Protein AF-A0ABD0N864-F1 (afdb_monomer_lite)

Structure (mmCIF, N/CA/C/O backbone):
data_AF-A0ABD0N864-F1
#
_entry.id   AF-A0ABD0N864-F1
#
loop_
_atom_site.group_PDB
_atom_site.id
_atom_site.type_symbol
_atom_site.label_atom_id
_atom_site.label_alt_id
_atom_site.label_comp_id
_atom_site.label_asym_id
_atom_site.label_entity_id
_atom_site.label_seq_id
_atom_site.pdbx_PDB_ins_code
_atom_site.Cartn_x
_atom_site.Cartn_y
_atom_site.Cartn_z
_atom_site.occupancy
_atom_site.B_iso_or_equiv
_atom_site.auth_seq_id
_atom_site.auth_comp_id
_atom_site.auth_asym_id
_atom_site.auth_atom_id
_atom_site.pdbx_PDB_model_num
ATOM 1 N N . ARG A 1 1 ? 34.591 35.516 -6.813 1.00 43.06 1 ARG A N 1
ATOM 2 C CA . ARG A 1 1 ? 34.889 35.624 -5.366 1.00 43.06 1 ARG A CA 1
ATOM 3 C C . ARG A 1 1 ? 33.619 36.170 -4.726 1.00 43.06 1 ARG A C 1
ATOM 5 O O . ARG A 1 1 ? 33.295 37.319 -4.969 1.00 43.06 1 ARG A O 1
ATOM 12 N N . LEU A 1 2 ? 32.824 35.272 -4.141 1.00 42.16 2 LEU A N 1
ATOM 13 C CA . LEU A 1 2 ? 31.471 35.518 -3.631 1.00 42.16 2 LEU A CA 1
ATOM 14 C C . LEU A 1 2 ? 31.560 36.297 -2.317 1.00 42.16 2 LEU A C 1
ATOM 16 O O . LEU A 1 2 ? 32.287 35.854 -1.431 1.00 42.16 2 LEU A O 1
ATOM 20 N N . ASP A 1 3 ? 30.813 37.390 -2.186 1.00 44.81 3 ASP A N 1
ATOM 21 C CA . ASP A 1 3 ? 30.542 38.006 -0.888 1.00 44.81 3 ASP A CA 1
ATOM 22 C C . ASP A 1 3 ? 29.053 37.826 -0.564 1.00 44.81 3 ASP A C 1
ATOM 24 O O . ASP A 1 3 ? 28.181 38.110 -1.386 1.00 44.81 3 ASP A O 1
ATOM 28 N N . ARG A 1 4 ? 28.791 37.224 0.601 1.00 61.31 4 ARG A N 1
ATOM 29 C CA . ARG A 1 4 ? 27.465 36.914 1.148 1.00 61.31 4 ARG A CA 1
ATOM 30 C C . ARG A 1 4 ? 26.978 38.143 1.902 1.00 61.31 4 ARG A C 1
ATOM 32 O O . ARG A 1 4 ? 27.583 38.489 2.910 1.00 61.31 4 ARG A O 1
ATOM 39 N N . THR A 1 5 ? 25.822 38.688 1.544 1.00 53.03 5 THR A N 1
ATOM 40 C CA . THR A 1 5 ? 25.063 39.566 2.447 1.00 53.03 5 THR A CA 1
ATOM 41 C C . THR A 1 5 ? 23.567 39.267 2.379 1.00 53.03 5 THR A C 1
ATOM 43 O O . THR A 1 5 ? 23.036 38.840 1.359 1.00 53.03 5 THR A O 1
ATOM 46 N N . ALA A 1 6 ? 22.949 39.367 3.554 1.00 48.75 6 ALA A N 1
ATOM 47 C CA . ALA A 1 6 ? 21.734 38.699 4.005 1.00 48.75 6 ALA A CA 1
ATOM 48 C C . ALA A 1 6 ? 20.445 39.044 3.240 1.00 48.75 6 ALA A C 1
ATOM 50 O O . ALA A 1 6 ? 20.205 40.194 2.880 1.00 48.75 6 ALA A O 1
ATOM 51 N N . SER A 1 7 ? 19.570 38.045 3.093 1.00 55.12 7 SER A N 1
ATOM 52 C CA . SER A 1 7 ? 18.160 38.236 2.732 1.00 55.12 7 SER A CA 1
ATOM 53 C C . SER A 1 7 ? 17.322 38.596 3.972 1.00 55.12 7 SER A C 1
ATOM 55 O O . SER A 1 7 ? 17.656 38.153 5.074 1.00 55.12 7 SER A O 1
ATOM 57 N N . PRO A 1 8 ? 16.258 39.407 3.814 1.00 51.16 8 PRO A N 1
ATOM 58 C CA . PRO A 1 8 ? 15.525 40.011 4.922 1.00 51.16 8 PRO A CA 1
ATOM 59 C C . PRO A 1 8 ? 14.712 38.985 5.720 1.00 51.16 8 PRO A C 1
ATOM 61 O O . PRO A 1 8 ? 14.124 38.057 5.167 1.00 51.16 8 PRO A O 1
ATOM 64 N N . SER A 1 9 ? 14.691 39.181 7.037 1.00 52.72 9 SER A N 1
ATOM 65 C CA . SER A 1 9 ? 13.975 38.374 8.021 1.00 52.72 9 SER A CA 1
ATOM 66 C C . SER A 1 9 ? 12.476 38.320 7.725 1.00 52.72 9 SER A C 1
ATOM 68 O O . SER A 1 9 ? 11.830 39.358 7.579 1.00 52.72 9 SER A O 1
ATOM 70 N N . ILE A 1 10 ? 11.924 37.106 7.674 1.00 60.47 10 ILE A N 1
ATOM 71 C CA . ILE A 1 10 ? 10.482 36.872 7.582 1.00 60.47 10 ILE A CA 1
ATOM 72 C C . ILE A 1 10 ? 9.805 37.437 8.836 1.00 60.47 10 ILE A C 1
ATOM 74 O O . ILE A 1 10 ? 10.177 37.124 9.966 1.00 60.47 10 ILE A O 1
ATOM 78 N N . SER A 1 11 ? 8.828 38.303 8.590 1.00 52.41 11 SER A N 1
ATOM 79 C CA . SER A 1 11 ? 7.932 38.946 9.545 1.00 52.41 11 SER A CA 1
ATOM 80 C C . SER A 1 11 ? 7.319 37.964 10.548 1.00 52.41 11 SER A C 1
ATOM 82 O O . SER A 1 11 ? 6.779 36.930 10.155 1.00 52.41 11 SER A O 1
ATOM 84 N N . SER A 1 12 ? 7.361 38.338 11.828 1.00 60.62 12 SER A N 1
ATOM 85 C CA . SER A 1 12 ? 6.683 37.689 12.949 1.00 60.62 12 SER A CA 1
ATOM 86 C C . SER A 1 12 ? 5.210 37.421 12.638 1.00 60.62 12 SER A C 1
ATOM 88 O O . SER A 1 12 ? 4.446 38.358 12.413 1.00 60.62 12 SER A O 1
ATOM 90 N N . ILE A 1 13 ? 4.811 36.151 12.648 1.00 65.00 13 ILE A N 1
ATOM 91 C CA . ILE A 1 13 ? 3.399 35.767 12.675 1.00 65.00 13 ILE A CA 1
ATOM 92 C C . ILE A 1 13 ? 2.990 35.543 14.131 1.00 65.00 13 ILE A C 1
ATOM 94 O O . ILE A 1 13 ? 3.539 34.687 14.827 1.00 65.00 13 ILE A O 1
ATOM 98 N N . ASP A 1 14 ? 2.069 36.382 14.595 1.00 52.41 14 ASP A N 1
ATOM 99 C CA . ASP A 1 14 ? 1.457 36.304 15.916 1.00 52.41 14 ASP A CA 1
ATOM 100 C C . ASP A 1 14 ? 0.835 34.916 16.115 1.00 52.41 14 ASP A C 1
ATOM 102 O O . ASP A 1 14 ? 0.061 34.432 15.285 1.00 52.41 14 ASP A O 1
ATOM 106 N N . SER A 1 15 ? 1.205 34.254 17.212 1.00 54.75 15 SER A N 1
ATOM 107 C CA . SER A 1 15 ? 0.664 32.950 17.590 1.00 54.75 15 SER A CA 1
ATOM 108 C C . SER A 1 15 ? -0.761 33.128 18.103 1.00 54.75 15 SER A C 1
ATOM 110 O O . SER A 1 15 ? -0.993 33.256 19.305 1.00 54.75 15 SER A O 1
ATOM 112 N N . ALA A 1 16 ? -1.725 33.140 17.184 1.00 52.38 16 ALA A N 1
ATOM 113 C CA . ALA A 1 16 ? -3.124 32.985 17.534 1.00 52.38 16 ALA A CA 1
ATOM 114 C C . ALA A 1 16 ? -3.330 31.582 18.127 1.00 52.38 16 ALA A C 1
ATOM 116 O O . ALA A 1 16 ? -3.004 30.557 17.531 1.00 52.38 16 ALA A O 1
ATOM 117 N N . ASN A 1 17 ? -3.809 31.578 19.365 1.00 54.75 17 ASN A N 1
ATOM 118 C CA . ASN A 1 17 ? -4.131 30.427 20.189 1.00 54.75 17 ASN A CA 1
ATOM 119 C C . ASN A 1 17 ? -5.216 29.558 19.526 1.00 54.75 17 ASN A C 1
ATOM 121 O O . ASN A 1 17 ? -6.405 29.755 19.772 1.00 54.75 17 ASN A O 1
ATOM 125 N N . GLU A 1 18 ? -4.801 28.581 18.719 1.00 58.91 18 GLU A N 1
ATOM 126 C CA . GLU A 1 18 ? -5.666 27.478 18.303 1.00 58.91 18 GLU A CA 1
ATOM 127 C C . GLU A 1 18 ? -6.035 26.646 19.546 1.00 58.91 18 GLU A C 1
ATOM 129 O O . GLU A 1 18 ? -5.141 26.240 20.306 1.00 58.91 18 GLU A O 1
ATOM 134 N N . PRO A 1 19 ? -7.330 26.390 19.814 1.00 46.88 19 PRO A N 1
ATOM 135 C CA . PRO A 1 19 ? -7.744 25.592 20.954 1.00 46.88 19 PRO A CA 1
ATOM 136 C C . PRO A 1 19 ? -7.160 24.187 20.805 1.00 46.88 19 PRO A C 1
ATOM 138 O O . PRO A 1 19 ? -7.519 23.430 19.908 1.00 46.88 19 PRO A O 1
ATOM 141 N N . ARG A 1 20 ? -6.227 23.849 21.699 1.00 61.47 20 ARG A N 1
ATOM 142 C CA . ARG A 1 20 ? -5.630 22.518 21.800 1.00 61.47 20 ARG A CA 1
ATOM 143 C C . ARG A 1 20 ? -6.746 21.496 21.989 1.00 61.47 20 ARG A C 1
ATOM 145 O O . ARG A 1 20 ? -7.269 21.366 23.098 1.00 61.47 20 ARG A O 1
ATOM 152 N N . GLU A 1 21 ? -7.099 20.769 20.930 1.00 63.69 21 GLU A N 1
ATOM 153 C CA . GLU A 1 21 ? -7.948 19.591 21.057 1.00 63.69 21 GLU A CA 1
ATOM 154 C C . GLU A 1 21 ? -7.330 18.686 22.126 1.00 63.69 21 GLU A C 1
ATOM 156 O O . GLU A 1 21 ? -6.159 18.295 22.059 1.00 63.69 21 GLU A O 1
ATOM 161 N N . ARG A 1 22 ? -8.101 18.419 23.183 1.00 60.38 22 ARG A N 1
ATOM 162 C CA . ARG A 1 22 ? -7.712 17.497 24.247 1.00 60.38 22 ARG A CA 1
ATOM 163 C C . ARG A 1 22 ? -7.521 16.128 23.605 1.00 60.38 22 ARG A C 1
ATOM 165 O O . ARG A 1 22 ? -8.496 15.432 23.348 1.00 60.38 22 ARG A O 1
ATOM 172 N N . SER A 1 23 ? -6.263 15.766 23.363 1.00 59.69 23 SER A N 1
ATOM 173 C CA . SER A 1 23 ? -5.843 14.444 22.903 1.00 59.69 23 SER A CA 1
ATOM 174 C C . SER A 1 23 ? -6.272 13.399 23.938 1.00 59.69 23 SER A C 1
ATOM 176 O O . SER A 1 23 ? -5.575 13.123 24.917 1.00 59.69 23 SER A O 1
ATOM 178 N N . GLY A 1 24 ? -7.489 12.880 23.782 1.00 60.22 24 GLY A N 1
ATOM 179 C CA . GLY A 1 24 ? -7.952 11.707 24.503 1.00 60.22 24 GLY A CA 1
ATOM 180 C C . GLY A 1 24 ? -7.062 10.547 24.093 1.00 60.22 24 GLY A C 1
ATOM 181 O O . GLY A 1 24 ? -7.009 10.263 22.906 1.00 60.22 24 GLY A O 1
ATOM 182 N N . ARG A 1 25 ? -6.321 9.969 25.057 1.00 66.00 25 ARG A N 1
ATOM 183 C CA . ARG A 1 25 ? -5.410 8.806 24.919 1.00 66.00 25 ARG A CA 1
ATOM 184 C C . ARG A 1 25 ? -5.018 8.549 23.456 1.00 66.00 25 ARG A C 1
ATOM 186 O O . ARG A 1 25 ? -5.532 7.635 22.824 1.00 66.00 25 ARG A O 1
ATOM 193 N N . GLY A 1 26 ? -4.198 9.465 22.936 1.00 65.94 26 GLY A N 1
ATOM 194 C CA . GLY A 1 26 ? -4.107 9.750 21.508 1.00 65.94 26 GLY A CA 1
ATOM 195 C C . GLY A 1 26 ? -3.644 8.561 20.684 1.00 65.94 26 GLY A C 1
ATOM 196 O O . GLY A 1 26 ? -2.477 8.174 20.742 1.00 65.94 26 GLY A O 1
ATOM 197 N N . GLU A 1 27 ? -4.551 8.020 19.879 1.00 79.44 27 GLU A N 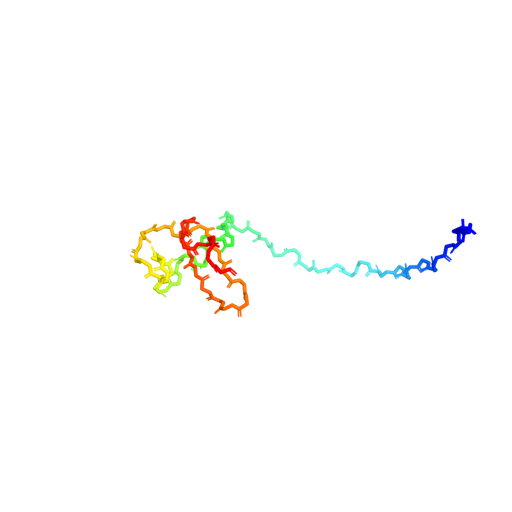1
ATOM 198 C CA . GLU A 1 27 ? -4.178 7.179 18.752 1.00 79.44 27 GLU A CA 1
ATOM 199 C C . GLU A 1 27 ? -3.207 7.958 17.861 1.00 79.44 27 GLU A C 1
ATOM 201 O O . GLU A 1 27 ? -3.429 9.132 17.542 1.00 79.44 27 GLU A O 1
ATOM 206 N N . SER A 1 28 ? -2.103 7.317 17.473 1.00 90.69 28 SER A N 1
ATOM 207 C CA . SER A 1 28 ? -1.162 7.954 16.556 1.00 90.69 28 SER A CA 1
ATOM 208 C C . SER A 1 28 ? -1.853 8.256 15.221 1.00 90.69 28 SER A C 1
ATOM 210 O O . SER A 1 28 ? -2.782 7.559 14.813 1.00 90.69 28 SER A O 1
ATOM 212 N N . ILE A 1 29 ? -1.383 9.281 14.505 1.00 90.19 29 ILE A N 1
ATOM 213 C CA . ILE A 1 29 ? -1.888 9.589 13.156 1.00 90.19 29 ILE A CA 1
ATOM 214 C C . ILE A 1 29 ? -1.785 8.352 12.255 1.00 90.19 29 ILE A C 1
ATOM 216 O O . ILE A 1 29 ? -2.718 8.050 11.519 1.00 90.19 29 ILE A O 1
ATOM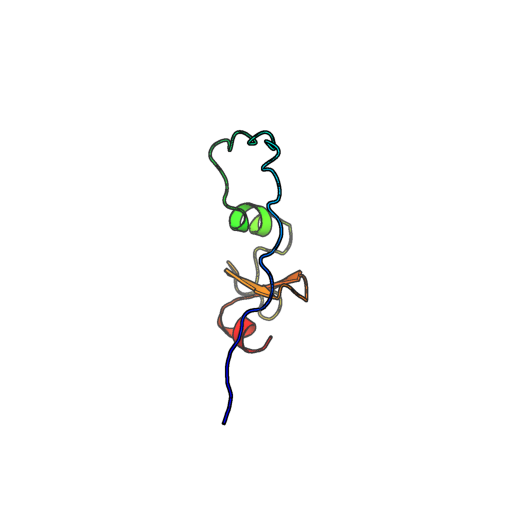 220 N N . LEU A 1 30 ? -0.691 7.596 12.376 1.00 89.62 30 LEU A N 1
ATOM 221 C CA . LEU A 1 30 ? -0.515 6.339 11.659 1.00 89.62 30 LEU A CA 1
ATOM 222 C C . LEU A 1 30 ? -1.621 5.330 11.998 1.00 89.62 30 LEU A C 1
ATOM 224 O O . LEU A 1 30 ? -2.204 4.754 11.089 1.00 89.62 30 LEU A O 1
ATOM 228 N N . GLN A 1 31 ? -1.960 5.171 13.281 1.00 92.38 31 GLN A N 1
ATOM 229 C CA . GLN A 1 31 ? -3.052 4.296 13.720 1.00 92.38 31 GLN A CA 1
ATOM 230 C C . GLN A 1 31 ? -4.375 4.693 13.051 1.00 92.38 31 GLN A C 1
ATOM 232 O O . GLN A 1 31 ? -5.075 3.846 12.508 1.00 92.38 31 GLN A O 1
ATOM 237 N N . ARG A 1 32 ? -4.682 5.997 13.024 1.00 94.06 32 ARG A N 1
ATOM 238 C CA . ARG A 1 32 ? -5.898 6.522 12.386 1.00 94.06 32 ARG A CA 1
ATOM 239 C C . ARG A 1 32 ? -5.940 6.216 10.889 1.00 94.06 32 ARG A C 1
ATOM 241 O O . ARG A 1 32 ? -7.004 5.897 10.370 1.00 94.06 32 ARG A O 1
ATOM 248 N N . ILE A 1 33 ? -4.799 6.301 10.204 1.00 95.19 33 ILE A N 1
ATOM 249 C CA . ILE A 1 33 ? -4.688 5.993 8.773 1.00 95.19 33 ILE A CA 1
ATOM 250 C C . ILE A 1 33 ? -4.826 4.483 8.526 1.00 95.19 33 ILE A C 1
ATOM 252 O O . ILE A 1 33 ? -5.533 4.092 7.600 1.00 95.19 33 ILE A O 1
ATOM 256 N N . LEU A 1 34 ? -4.204 3.636 9.351 1.00 95.50 34 LEU A N 1
ATOM 257 C CA . LEU A 1 34 ? -4.274 2.173 9.231 1.00 95.50 34 LEU A CA 1
ATOM 258 C C . LEU A 1 34 ? -5.681 1.614 9.493 1.00 95.50 34 LEU A C 1
ATOM 260 O O . LEU A 1 34 ? -6.043 0.587 8.925 1.00 95.50 34 LEU A O 1
ATOM 264 N N . CYS A 1 35 ? -6.491 2.298 10.308 1.00 94.69 35 CYS A N 1
ATOM 265 C CA . CYS A 1 35 ? -7.889 1.932 10.549 1.00 94.69 35 CYS A CA 1
ATOM 266 C C . CYS A 1 35 ? -8.799 2.118 9.321 1.00 94.69 35 CYS A C 1
ATOM 268 O O . CYS A 1 35 ? -9.929 1.625 9.324 1.00 94.69 35 CYS A O 1
ATOM 270 N N . LEU A 1 36 ? -8.353 2.830 8.280 1.00 95.56 36 LEU A N 1
ATOM 271 C CA . LEU A 1 36 ? -9.137 2.982 7.058 1.00 95.56 36 LEU A CA 1
ATOM 272 C C . LEU A 1 36 ? -9.182 1.654 6.275 1.00 95.56 36 LEU A C 1
ATOM 274 O O . LEU A 1 36 ? -8.176 0.943 6.198 1.00 95.56 36 LEU A O 1
ATOM 278 N N . PRO A 1 37 ? -10.325 1.300 5.660 1.00 95.81 37 PRO A N 1
ATOM 279 C CA . PRO A 1 37 ? -10.428 0.092 4.848 1.00 95.81 37 PRO A CA 1
ATOM 280 C C . PRO A 1 37 ? -9.362 0.047 3.746 1.00 95.81 37 PRO A C 1
ATOM 282 O O . PRO A 1 37 ? -9.142 1.033 3.051 1.00 95.81 37 PRO A O 1
ATOM 285 N N . GLY A 1 38 ? -8.710 -1.105 3.583 1.00 94.31 38 GLY A N 1
ATOM 286 C CA . GLY A 1 38 ? -7.648 -1.309 2.590 1.00 94.31 38 GLY A CA 1
ATOM 287 C C . GLY A 1 38 ? -6.242 -0.914 3.058 1.00 94.31 38 GLY A C 1
ATOM 288 O O . GLY A 1 38 ? -5.275 -1.501 2.589 1.00 94.31 38 GLY A O 1
ATOM 289 N N . ASN A 1 39 ? -6.109 -0.043 4.061 1.00 97.75 39 ASN A N 1
ATOM 290 C CA . ASN A 1 39 ? -4.806 0.450 4.529 1.00 97.75 39 ASN A CA 1
ATOM 291 C C . ASN A 1 39 ? -4.024 -0.540 5.408 1.00 97.75 39 ASN A C 1
ATOM 293 O O . ASN A 1 39 ? -2.915 -0.252 5.840 1.00 97.75 39 ASN A O 1
ATOM 297 N N . GLN A 1 40 ? -4.569 -1.728 5.664 1.00 97.62 40 GLN A N 1
ATOM 298 C CA . GLN A 1 40 ? -3.873 -2.772 6.421 1.00 97.62 40 GLN A CA 1
ATOM 299 C C . GLN A 1 40 ? -2.843 -3.543 5.579 1.00 97.62 40 GLN A C 1
ATOM 301 O O . GLN A 1 40 ? -2.149 -4.405 6.117 1.00 97.62 40 GLN A O 1
ATOM 306 N N . GLN A 1 41 ? -2.763 -3.267 4.273 1.00 98.31 41 GLN A N 1
ATOM 307 C CA . GLN A 1 41 ? -1.909 -3.975 3.322 1.00 98.31 41 GLN A CA 1
ATOM 308 C C . GLN A 1 41 ? -1.159 -2.993 2.418 1.00 98.31 41 GLN A C 1
ATOM 310 O O . GLN A 1 41 ? -1.672 -1.935 2.061 1.00 98.31 41 GLN A O 1
ATOM 315 N N . CYS A 1 42 ? 0.062 -3.362 2.040 1.00 98.00 42 CYS A N 1
ATOM 316 C CA . CYS A 1 42 ? 0.861 -2.669 1.042 1.00 98.00 42 CYS A CA 1
ATOM 317 C C . CYS A 1 42 ? 0.111 -2.626 -0.293 1.00 98.00 42 CYS A C 1
ATOM 319 O O . CYS A 1 42 ? -0.347 -3.663 -0.777 1.00 98.00 42 CYS A O 1
ATOM 321 N N . CYS A 1 43 ? 0.049 -1.442 -0.903 1.00 98.12 43 CYS A N 1
ATOM 322 C CA . CYS A 1 43 ? -0.637 -1.218 -2.174 1.00 98.12 43 CYS A CA 1
ATOM 323 C C . CYS A 1 43 ? -0.091 -2.083 -3.325 1.00 98.12 43 CYS A C 1
ATOM 325 O O . CYS A 1 43 ? -0.850 -2.465 -4.211 1.00 98.12 43 CYS A O 1
ATOM 327 N N . ASP A 1 44 ? 1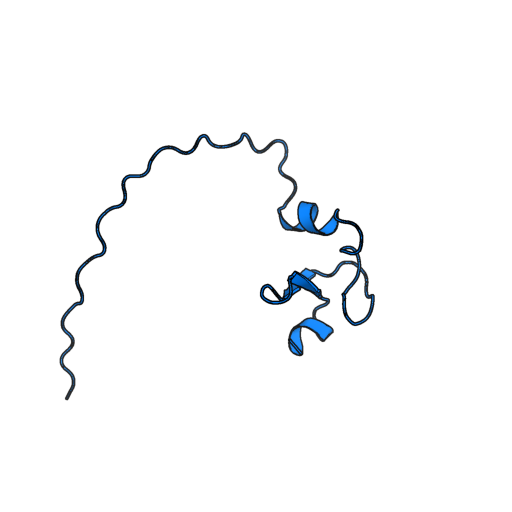.203 -2.415 -3.300 1.00 98.00 44 ASP A N 1
ATOM 328 C CA . ASP A 1 44 ? 1.870 -3.085 -4.422 1.00 98.00 44 ASP A CA 1
ATOM 329 C C . ASP A 1 44 ? 1.916 -4.609 -4.265 1.00 98.00 44 ASP A C 1
ATOM 331 O O . ASP A 1 44 ? 1.635 -5.350 -5.204 1.00 98.00 44 ASP A O 1
ATOM 335 N N . CYS A 1 45 ? 2.298 -5.094 -3.081 1.00 98.00 45 CYS A N 1
ATOM 336 C CA . CYS A 1 45 ? 2.570 -6.517 -2.851 1.00 98.00 45 CYS A CA 1
ATOM 337 C C . CYS A 1 45 ? 1.598 -7.193 -1.876 1.00 98.00 45 CYS A C 1
ATOM 339 O O . CYS A 1 45 ? 1.704 -8.397 -1.652 1.00 98.00 45 CYS A O 1
ATOM 341 N N . GLY A 1 46 ? 0.679 -6.437 -1.263 1.00 97.88 46 GLY A N 1
ATOM 342 C CA . GLY A 1 46 ? -0.306 -6.963 -0.315 1.00 97.88 46 GLY A CA 1
ATOM 343 C C . GLY A 1 46 ? 0.247 -7.363 1.059 1.00 97.88 46 GLY A C 1
ATOM 344 O O . GLY A 1 46 ? -0.507 -7.868 1.887 1.00 97.88 46 GLY A O 1
ATOM 345 N N . GLN A 1 47 ? 1.541 -7.148 1.337 1.00 97.94 47 GLN A N 1
ATOM 346 C CA . GLN A 1 47 ? 2.120 -7.407 2.663 1.00 97.94 47 GLN A CA 1
ATOM 347 C C . GLN A 1 47 ? 1.400 -6.603 3.750 1.00 97.94 47 GLN A C 1
ATOM 349 O O . GLN A 1 47 ? 1.075 -5.435 3.547 1.00 97.94 47 GLN A O 1
ATOM 354 N N . ALA A 1 48 ? 1.152 -7.228 4.899 1.00 97.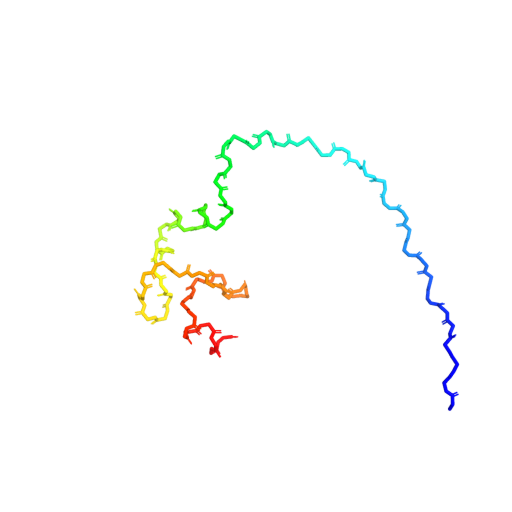44 48 ALA A N 1
ATOM 355 C CA . ALA A 1 48 ? 0.435 -6.601 6.005 1.00 97.44 48 ALA A CA 1
ATOM 356 C C . ALA A 1 48 ? 1.266 -5.510 6.712 1.00 97.44 48 ALA A C 1
ATOM 358 O O . ALA A 1 48 ? 2.485 -5.461 6.568 1.00 97.44 48 ALA A O 1
ATOM 359 N N . ASP A 1 49 ? 0.589 -4.672 7.505 1.00 94.94 49 ASP A N 1
ATOM 360 C CA . ASP A 1 49 ? 1.180 -3.599 8.332 1.00 94.94 49 ASP A CA 1
ATOM 361 C C . ASP A 1 49 ? 2.147 -2.676 7.554 1.00 94.94 49 ASP A C 1
ATOM 363 O O . ASP A 1 49 ? 3.319 -2.535 7.918 1.00 94.94 49 ASP A O 1
ATOM 367 N N . PRO A 1 50 ? 1.696 -2.036 6.457 1.00 97.25 50 PRO A N 1
ATOM 368 C CA . PRO A 1 50 ? 2.533 -1.090 5.734 1.00 97.25 50 PRO A CA 1
ATOM 369 C C . PRO A 1 50 ? 2.853 0.127 6.618 1.00 97.25 50 PRO A C 1
ATOM 371 O O . PRO A 1 50 ? 1.968 0.755 7.199 1.00 97.25 50 PRO A O 1
ATOM 374 N N . ARG A 1 51 ? 4.138 0.483 6.722 1.00 95.81 51 ARG A N 1
ATOM 375 C CA . ARG A 1 51 ? 4.619 1.572 7.600 1.00 95.81 51 ARG A CA 1
ATOM 376 C C . ARG A 1 51 ? 5.070 2.817 6.848 1.00 95.81 51 ARG A C 1
ATOM 378 O O . ARG A 1 51 ? 5.316 3.844 7.479 1.00 95.81 51 ARG A O 1
ATOM 385 N N . TRP A 1 52 ? 5.187 2.723 5.529 1.00 96.44 52 TRP A N 1
ATOM 386 C CA . TRP A 1 52 ? 5.622 3.803 4.651 1.00 96.44 52 TRP A CA 1
ATOM 387 C C . TRP A 1 52 ? 4.450 4.288 3.809 1.00 96.44 52 TRP A C 1
ATOM 389 O O . TRP A 1 52 ? 3.457 3.583 3.643 1.00 96.44 52 TRP A O 1
ATOM 399 N N . ALA A 1 53 ? 4.558 5.504 3.284 1.00 96.00 53 ALA A N 1
ATOM 400 C CA . ALA A 1 53 ? 3.530 6.091 2.442 1.00 96.00 53 ALA A CA 1
ATOM 401 C C . ALA A 1 53 ? 4.165 6.877 1.298 1.00 96.00 53 ALA A C 1
ATOM 403 O O . ALA A 1 53 ? 5.102 7.645 1.521 1.00 96.00 53 ALA A O 1
ATOM 404 N N . SER A 1 54 ? 3.610 6.741 0.095 1.00 96.50 54 SER A N 1
ATOM 405 C CA . SER A 1 54 ? 3.866 7.697 -0.981 1.00 96.50 54 SER A CA 1
ATOM 406 C C . SER A 1 54 ? 2.874 8.845 -0.833 1.00 96.50 54 SER A C 1
ATOM 408 O O . SER A 1 54 ? 1.684 8.690 -1.105 1.00 96.50 54 SER A O 1
ATOM 410 N N . ILE A 1 55 ? 3.352 10.002 -0.368 1.00 94.62 55 ILE A N 1
ATOM 411 C CA . ILE A 1 55 ? 2.500 11.169 -0.078 1.00 94.62 55 ILE A CA 1
ATOM 412 C C . ILE A 1 55 ? 1.824 11.681 -1.354 1.00 94.62 55 ILE A C 1
ATOM 414 O O . ILE A 1 55 ? 0.648 12.030 -1.331 1.00 94.62 55 ILE A O 1
ATOM 418 N N . ASN A 1 56 ? 2.552 11.678 -2.472 1.00 95.50 56 ASN A N 1
ATOM 419 C CA . ASN A 1 56 ? 2.046 12.171 -3.752 1.00 95.50 56 ASN A CA 1
ATOM 420 C C . ASN A 1 56 ? 0.922 11.290 -4.315 1.00 95.50 56 ASN A C 1
ATOM 422 O O . ASN A 1 56 ? 0.026 11.802 -4.979 1.00 95.50 56 ASN A O 1
ATOM 426 N N . LEU A 1 57 ? 0.973 9.978 -4.058 1.00 95.19 57 LEU A N 1
ATOM 427 C CA . LEU A 1 57 ? -0.012 9.009 -4.549 1.00 95.19 57 LEU A CA 1
ATOM 428 C C . LEU A 1 57 ? -1.118 8.705 -3.530 1.00 95.19 57 LEU A C 1
ATOM 430 O O . LEU A 1 57 ? -2.162 8.181 -3.903 1.00 95.19 57 LEU A O 1
ATOM 434 N N . GLY A 1 58 ? -0.900 9.017 -2.251 1.00 95.56 58 GLY A N 1
ATOM 435 C CA . GLY A 1 58 ? -1.857 8.738 -1.183 1.00 95.56 58 GLY A CA 1
ATOM 436 C C . GLY A 1 58 ? -2.006 7.248 -0.861 1.00 95.56 58 GLY A C 1
ATOM 437 O O . GLY A 1 58 ? -3.094 6.821 -0.485 1.00 95.56 58 GLY A O 1
AT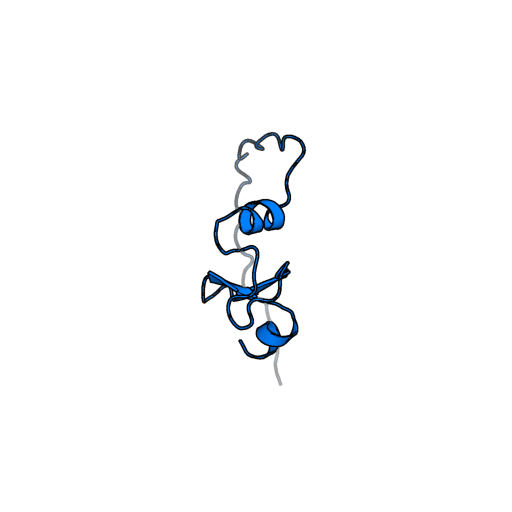OM 438 N N . VAL A 1 59 ? -0.936 6.458 -1.006 1.00 96.56 59 VAL A N 1
ATOM 439 C CA . VAL A 1 59 ? -0.940 5.001 -0.764 1.00 96.56 59 VAL A CA 1
ATOM 440 C C . VAL A 1 59 ? 0.032 4.600 0.344 1.00 96.56 59 VAL A C 1
ATOM 442 O O . VAL A 1 59 ? 1.036 5.280 0.567 1.00 96.56 59 VAL A O 1
ATOM 445 N N . LEU A 1 60 ? -0.246 3.476 1.012 1.00 98.00 60 LEU A N 1
ATOM 446 C CA . LEU A 1 60 ? 0.651 2.859 1.993 1.00 98.00 60 LEU A CA 1
ATOM 447 C C . LEU A 1 60 ? 1.471 1.720 1.375 1.00 98.00 60 LEU A C 1
ATOM 449 O O . LEU A 1 60 ? 0.963 0.939 0.570 1.00 98.00 60 LEU A O 1
ATOM 453 N N . LEU A 1 61 ? 2.738 1.611 1.776 1.00 98.12 61 LEU A N 1
ATOM 454 C CA . LEU A 1 61 ? 3.732 0.695 1.215 1.00 98.12 61 LEU A CA 1
ATOM 455 C C . LEU A 1 61 ? 4.518 -0.029 2.323 1.00 98.12 61 LEU A C 1
ATOM 457 O O . LEU A 1 61 ? 4.697 0.495 3.427 1.00 98.12 61 LEU A O 1
ATOM 461 N N . CYS A 1 62 ? 5.009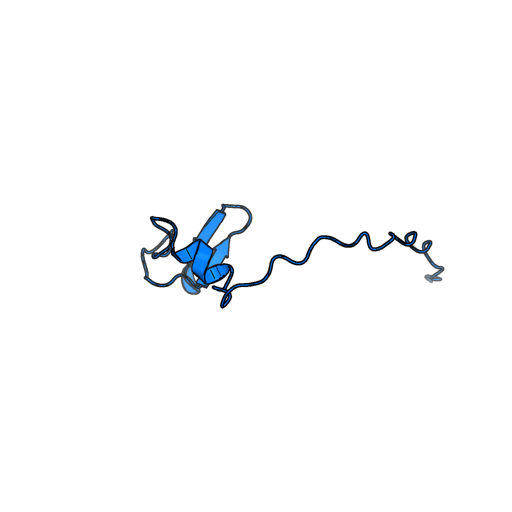 -1.236 2.023 1.00 97.69 62 CYS A N 1
ATOM 462 C CA . CYS A 1 62 ? 6.080 -1.884 2.788 1.00 97.69 62 CYS A CA 1
ATOM 463 C C . CYS A 1 62 ? 7.445 -1.264 2.430 1.00 97.69 62 CYS A C 1
ATOM 465 O O . CYS A 1 62 ? 7.539 -0.488 1.476 1.00 97.69 62 CYS A O 1
ATOM 467 N N . ILE A 1 63 ? 8.507 -1.593 3.176 1.00 96.88 63 ILE A N 1
ATOM 468 C CA . ILE A 1 63 ? 9.827 -0.977 2.961 1.00 96.88 63 ILE A CA 1
ATOM 469 C C . ILE A 1 63 ? 10.366 -1.299 1.571 1.00 96.88 63 ILE A C 1
ATOM 471 O O . ILE A 1 63 ? 10.902 -0.418 0.903 1.00 96.88 63 ILE A O 1
ATOM 475 N N . GLU A 1 64 ? 10.169 -2.532 1.108 1.00 97.38 64 GLU A N 1
ATOM 476 C CA . GLU A 1 64 ? 10.672 -2.999 -0.178 1.00 97.38 64 GLU A CA 1
ATOM 477 C C . GLU A 1 64 ? 10.017 -2.242 -1.336 1.00 97.38 64 GLU A C 1
ATOM 479 O O . GLU A 1 64 ? 10.714 -1.737 -2.213 1.00 97.38 64 GLU A O 1
ATOM 484 N N . CYS A 1 65 ? 8.688 -2.103 -1.315 1.00 97.62 65 CYS A N 1
ATOM 485 C CA . CYS A 1 65 ? 7.959 -1.360 -2.342 1.00 97.62 65 CYS A CA 1
ATOM 486 C C . CYS A 1 65 ? 8.213 0.148 -2.237 1.00 97.62 65 CYS A C 1
ATOM 488 O O . CYS A 1 65 ? 8.273 0.825 -3.257 1.00 97.62 65 CYS A O 1
ATOM 490 N N . SER A 1 66 ? 8.440 0.679 -1.028 1.00 96.56 66 SER A N 1
ATOM 491 C CA . SER A 1 66 ? 8.724 2.107 -0.839 1.00 96.56 66 SER A CA 1
ATOM 492 C C . SER A 1 66 ? 10.018 2.579 -1.504 1.00 96.56 66 SER A C 1
ATOM 494 O O . SER A 1 66 ? 10.127 3.755 -1.805 1.00 96.56 66 SER A O 1
ATOM 496 N N . GLY A 1 67 ? 10.984 1.691 -1.765 1.00 94.00 67 GLY A N 1
ATOM 497 C CA . GLY A 1 67 ? 12.229 2.058 -2.450 1.00 94.00 67 GLY A CA 1
ATOM 498 C C . GLY A 1 67 ? 12.093 2.260 -3.964 1.00 94.00 67 GLY A C 1
ATOM 499 O O . GLY A 1 67 ? 13.065 2.650 -4.607 1.00 94.00 67 GLY A O 1
ATOM 500 N N . ILE A 1 68 ? 10.926 1.950 -4.538 1.00 91.69 68 ILE A N 1
ATOM 501 C CA . ILE A 1 68 ? 10.653 2.041 -5.981 1.00 91.69 68 ILE A CA 1
ATOM 502 C C . ILE A 1 68 ? 9.935 3.357 -6.328 1.00 91.69 68 ILE A C 1
ATOM 504 O O . ILE A 1 68 ? 10.088 3.860 -7.442 1.00 91.69 68 ILE A O 1
ATOM 508 N N . HIS A 1 69 ? 9.164 3.897 -5.377 1.00 81.50 69 HIS A N 1
ATOM 509 C CA . HIS A 1 69 ? 8.387 5.139 -5.489 1.00 81.50 69 HIS A CA 1
ATOM 510 C C . HIS A 1 69 ? 9.141 6.324 -4.888 1.00 81.50 69 HIS A C 1
ATOM 512 O O . HIS A 1 69 ? 9.009 7.432 -5.453 1.00 81.50 69 HIS A O 1
#

Organism: Cirrhinus mrigala (NCBI:txid683832)

InterPro domains:
  IPR001164 Arf GTPase activating protein [PF01412] (28-69)
  IPR001164 Arf GTPase activating protein [PR00405] (39-58)
  IPR001164 Arf GTPase activating protein [PR00405] (58-69)
  IPR001164 Arf GTPase activating protein [PS50115] (27-69)
  IPR037278 ARFGAP/RecO-like zinc finger [SSF57863] (27-69)
  IPR038508 ArfGAP domain superfamily [G3DSA:1.10.220.150] (11-69)
  IPR045258 ArfGAP ACAP1/2/3-like [PTHR23180] (6-69)

Sequence (69 aa):
RLDRTASPSISSIDSANEPRERSGRGESILQRILCLPGNQQCCDCGQADPRWASINLGVLLCIECSGIH

Secondary structure (DSSP, 8-state):
-----PPPPPPP-----------SS---HHHHHHTSTTTTB-TTT--BS--EEETTTTEEE-HHHHTT-

pLDDT: mean 80.27, std 19.8, range [42.16, 98.31]

Radius of gyration: 20.4 Å; chains: 1; bounding box: 45×47×31 Å

Foldseek 3Di:
DDDDDDDDDDDDDDPDDDPPDPQDVPDDPLNVQCPDPPQQAAPPPRHGDFDDDDPVVGGGHHPVVVVVD